Protein AF-H8GTI6-F1 (afdb_monomer_lite)

Sequence (180 aa):
MIHETLHALGVGTLWEADARVSLSGASDERSLVTRSAGRFYYTGARGVAAYRALGGRGDRIPLDADAGHWAGSTVCSEILSGDAGDYTGRVNPVSPITLGALEDLGYRVNRAAASPYTLPLHGCGVQSAPAPTKATPPDRRPVSYASCAAVRAAGAAPLRRGDPGYRAGLDGDGDGLACE

Radius of gyration: 22.65 Å; chains: 1; bounding box: 58×34×63 Å

Structure (mmCIF, N/CA/C/O backbone):
data_AF-H8GTI6-F1
#
_entry.id   AF-H8GTI6-F1
#
loop_
_atom_site.group_PDB
_atom_site.id
_atom_site.type_symbol
_atom_site.label_atom_id
_atom_site.label_alt_id
_atom_site.label_comp_id
_atom_site.label_asym_id
_atom_site.label_entity_id
_atom_site.label_seq_id
_atom_site.pdbx_PDB_ins_code
_atom_site.Cartn_x
_atom_site.Cartn_y
_atom_site.Cartn_z
_atom_site.occupancy
_atom_site.B_iso_or_equiv
_atom_site.auth_seq_id
_atom_site.auth_comp_id
_atom_site.auth_asym_id
_atom_site.auth_atom_id
_atom_site.pdbx_PDB_model_num
ATOM 1 N N . MET A 1 1 ? 3.613 4.776 14.022 1.00 69.44 1 MET A N 1
ATOM 2 C CA . MET A 1 1 ? 4.448 3.583 14.304 1.00 69.44 1 MET A CA 1
ATOM 3 C C . MET A 1 1 ? 4.268 2.469 13.270 1.00 69.44 1 MET A C 1
ATOM 5 O O . MET A 1 1 ? 5.272 1.912 12.857 1.00 69.44 1 MET A O 1
ATOM 9 N N . ILE A 1 2 ? 3.044 2.154 12.813 1.00 84.38 2 ILE A N 1
ATOM 10 C CA . ILE A 1 2 ? 2.821 1.094 11.801 1.00 84.38 2 ILE A CA 1
ATOM 11 C C . ILE A 1 2 ? 3.514 1.401 10.461 1.00 84.38 2 ILE A C 1
ATOM 13 O O . ILE A 1 2 ? 4.148 0.508 9.917 1.00 84.38 2 ILE A O 1
ATOM 17 N N . HIS A 1 3 ? 3.452 2.647 9.977 1.00 88.12 3 HIS A N 1
ATOM 18 C CA . HIS A 1 3 ? 4.141 3.104 8.758 1.00 88.12 3 HIS A CA 1
ATOM 19 C C . HIS A 1 3 ? 5.633 2.718 8.755 1.00 88.12 3 HIS A C 1
ATOM 21 O O . HIS A 1 3 ? 6.061 1.897 7.952 1.00 88.12 3 HIS A O 1
ATOM 27 N N . GLU A 1 4 ? 6.385 3.175 9.760 1.00 86.69 4 GLU A N 1
ATOM 28 C CA . GLU A 1 4 ? 7.812 2.843 9.910 1.00 86.69 4 GLU A CA 1
ATOM 29 C C . GLU A 1 4 ? 8.074 1.342 10.074 1.00 86.69 4 GLU A C 1
ATOM 31 O O . GLU A 1 4 ? 9.094 0.817 9.634 1.00 86.69 4 GLU A O 1
ATOM 36 N N . THR A 1 5 ? 7.136 0.618 10.692 1.00 88.00 5 THR A N 1
ATOM 37 C CA . THR A 1 5 ? 7.253 -0.839 10.827 1.00 88.00 5 THR A CA 1
ATOM 38 C C . THR A 1 5 ? 7.152 -1.518 9.462 1.00 88.00 5 THR A C 1
ATOM 40 O O . THR A 1 5 ? 7.877 -2.470 9.201 1.00 88.00 5 THR A O 1
ATOM 43 N N . LEU A 1 6 ? 6.294 -1.030 8.565 1.00 86.69 6 LEU A N 1
ATOM 44 C CA . LEU A 1 6 ? 6.163 -1.579 7.216 1.00 86.69 6 LEU A CA 1
ATOM 45 C C . LEU A 1 6 ? 7.408 -1.307 6.360 1.00 86.69 6 LEU A C 1
ATOM 47 O O . LEU A 1 6 ? 7.822 -2.194 5.611 1.00 86.69 6 LEU A O 1
ATOM 51 N N . HIS A 1 7 ? 8.051 -0.151 6.540 1.00 85.19 7 HIS A N 1
ATOM 52 C CA . HIS A 1 7 ? 9.369 0.117 5.961 1.00 85.19 7 HIS A CA 1
ATOM 53 C C . HIS A 1 7 ? 10.444 -0.821 6.503 1.00 85.19 7 HIS A C 1
ATOM 55 O O . HIS A 1 7 ? 11.224 -1.369 5.725 1.00 85.19 7 HIS A O 1
ATOM 61 N N . ALA A 1 8 ? 10.462 -1.083 7.811 1.00 85.56 8 ALA A N 1
ATOM 62 C CA . ALA A 1 8 ? 11.381 -2.060 8.395 1.00 85.56 8 ALA A CA 1
ATOM 63 C C . ALA A 1 8 ? 11.139 -3.488 7.867 1.00 85.56 8 ALA A C 1
ATOM 65 O O . ALA A 1 8 ? 12.073 -4.281 7.776 1.00 85.56 8 ALA A O 1
ATOM 66 N N . LEU A 1 9 ? 9.900 -3.808 7.480 1.00 83.62 9 LEU A N 1
ATOM 67 C CA . L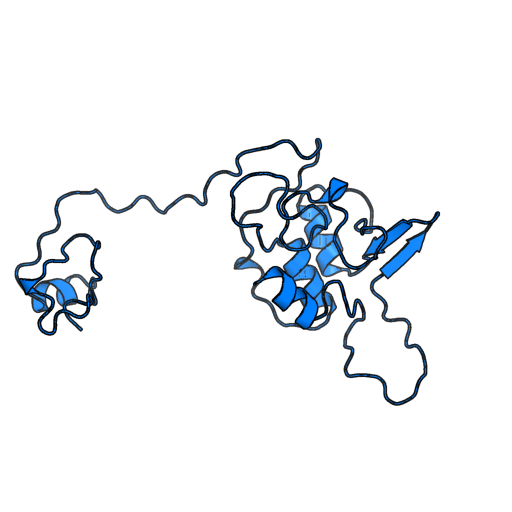EU A 1 9 ? 9.536 -5.077 6.846 1.00 83.62 9 LEU A CA 1
ATOM 68 C C . LEU A 1 9 ? 9.834 -5.119 5.335 1.00 83.62 9 LEU A C 1
ATOM 70 O O . LEU A 1 9 ? 9.675 -6.175 4.727 1.00 83.62 9 LEU A O 1
ATOM 74 N N . GLY A 1 10 ? 10.292 -4.025 4.723 1.00 80.50 10 GLY A N 1
ATOM 75 C CA . GLY A 1 10 ? 10.757 -4.002 3.333 1.00 80.50 10 GLY A CA 1
ATOM 76 C C . GLY A 1 10 ? 9.831 -3.306 2.333 1.00 80.50 10 GLY A C 1
ATOM 77 O O . GLY A 1 10 ? 10.235 -3.093 1.186 1.00 80.50 10 GLY A O 1
ATOM 78 N N . VAL A 1 11 ? 8.605 -2.934 2.719 1.00 81.19 11 VAL A N 1
ATOM 79 C CA . VAL A 1 11 ? 7.697 -2.201 1.821 1.00 81.19 11 VAL A CA 1
ATOM 80 C C . VAL A 1 11 ? 8.201 -0.765 1.711 1.00 81.19 11 VAL A C 1
ATOM 82 O O . VAL A 1 11 ? 8.365 -0.098 2.726 1.00 81.19 11 VAL A O 1
ATOM 85 N N . GLY A 1 12 ? 8.493 -0.286 0.503 1.00 76.06 12 GLY A N 1
ATOM 86 C CA . GLY A 1 12 ? 9.068 1.051 0.321 1.00 76.06 12 GLY A CA 1
ATOM 87 C C . GLY A 1 12 ? 10.582 1.162 0.521 1.00 76.06 12 GLY A C 1
ATOM 88 O O . GLY A 1 12 ? 11.155 2.216 0.281 1.00 76.06 12 GLY A O 1
ATOM 89 N N . THR A 1 13 ? 11.251 0.092 0.948 1.00 72.06 13 THR A N 1
ATOM 90 C CA . THR A 1 13 ? 12.696 0.103 1.243 1.00 72.06 13 THR A CA 1
ATOM 91 C C . THR A 1 13 ? 13.452 -0.971 0.483 1.00 72.06 13 THR A C 1
ATOM 93 O O . THR A 1 13 ? 14.520 -0.692 -0.052 1.00 72.06 13 THR A O 1
ATOM 96 N N . LEU A 1 14 ? 12.914 -2.191 0.428 1.00 64.31 14 LEU A N 1
ATOM 97 C CA . LEU A 1 14 ? 13.621 -3.329 -0.148 1.00 64.31 14 LEU A CA 1
ATOM 98 C C . LEU A 1 14 ? 13.061 -3.748 -1.496 1.00 64.31 14 LEU A C 1
ATOM 100 O O . LEU A 1 14 ? 13.846 -4.235 -2.287 1.00 64.31 14 LEU A O 1
ATOM 104 N N . TRP A 1 15 ? 11.765 -3.543 -1.774 1.00 66.81 15 TRP A N 1
ATOM 105 C CA . TRP A 1 15 ? 11.085 -3.816 -3.057 1.00 66.81 15 TRP A CA 1
ATOM 106 C C . TRP A 1 15 ? 11.568 -5.034 -3.868 1.00 66.81 15 TRP A C 1
ATOM 108 O O . TRP A 1 15 ? 11.354 -5.093 -5.069 1.00 66.81 15 TRP A O 1
ATOM 118 N N . GLU A 1 16 ? 12.170 -6.036 -3.249 1.00 64.62 16 GLU A N 1
ATOM 119 C CA . GLU A 1 16 ? 12.813 -7.162 -3.908 1.00 64.62 16 GLU A CA 1
ATOM 120 C C . GLU A 1 16 ? 12.214 -8.437 -3.330 1.00 64.62 16 GLU A C 1
ATOM 122 O O . GLU A 1 16 ? 12.140 -8.615 -2.111 1.00 64.62 16 GLU A O 1
ATOM 127 N N . ALA A 1 17 ? 11.739 -9.322 -4.207 1.00 54.31 17 ALA A N 1
ATOM 128 C CA . ALA A 1 17 ? 11.168 -10.589 -3.776 1.00 54.31 17 ALA A CA 1
ATOM 129 C C . ALA A 1 17 ? 12.254 -11.480 -3.138 1.00 54.31 17 ALA A C 1
ATOM 131 O O . ALA A 1 17 ? 13.248 -11.821 -3.783 1.00 54.31 17 ALA A O 1
ATOM 132 N N . ASP A 1 18 ? 12.023 -11.913 -1.894 1.00 54.03 18 ASP A N 1
ATOM 133 C CA . ASP A 1 18 ? 12.831 -12.918 -1.184 1.00 54.03 18 ASP A CA 1
ATOM 134 C C . ASP A 1 18 ? 14.293 -12.498 -0.883 1.00 54.03 18 ASP A C 1
ATOM 136 O O . ASP A 1 18 ? 15.228 -13.298 -0.973 1.00 54.03 18 ASP A O 1
ATOM 140 N N . ALA A 1 19 ? 14.509 -11.235 -0.497 1.00 50.09 19 ALA A N 1
ATOM 141 C CA . ALA A 1 19 ? 15.822 -10.703 -0.122 1.00 50.09 19 ALA A CA 1
ATOM 142 C C . ALA A 1 19 ? 16.258 -11.118 1.302 1.00 50.09 19 ALA A C 1
ATOM 144 O O . ALA A 1 19 ? 16.333 -10.311 2.229 1.00 50.09 19 ALA A O 1
ATOM 145 N N . ARG A 1 20 ? 16.668 -12.382 1.477 1.00 50.12 20 ARG A N 1
ATOM 146 C CA . ARG A 1 20 ? 17.877 -12.610 2.287 1.00 50.12 20 ARG A CA 1
ATOM 147 C C . ARG A 1 20 ? 19.015 -12.024 1.458 1.00 50.12 20 ARG A C 1
ATOM 149 O O . ARG A 1 20 ? 19.225 -12.493 0.347 1.00 50.12 20 ARG A O 1
ATOM 156 N N . VAL A 1 21 ? 19.677 -10.982 1.963 1.00 46.06 21 VAL A N 1
ATOM 157 C CA . VAL A 1 21 ? 20.800 -10.279 1.313 1.00 46.06 21 VAL A CA 1
ATOM 158 C C . VAL A 1 21 ? 21.648 -11.245 0.480 1.00 46.06 21 VAL A C 1
ATOM 160 O O . VAL A 1 21 ? 22.256 -12.167 1.029 1.00 46.06 21 VAL A O 1
ATOM 163 N N . SER A 1 22 ? 21.696 -11.044 -0.839 1.00 44.75 22 SER A N 1
ATOM 164 C CA . SER A 1 22 ? 22.632 -11.777 -1.686 1.00 44.75 22 SER A CA 1
ATOM 165 C C . SER A 1 22 ? 24.047 -11.285 -1.379 1.00 44.75 22 SER A C 1
ATOM 167 O O . SER A 1 22 ? 24.436 -10.179 -1.749 1.00 44.75 22 SER A O 1
ATOM 169 N N . LEU A 1 23 ? 24.830 -12.101 -0.669 1.00 45.16 23 LEU A N 1
ATOM 170 C CA . LEU A 1 23 ? 26.228 -11.809 -0.317 1.00 45.16 23 LEU A CA 1
ATOM 171 C C . LEU A 1 23 ? 27.182 -11.869 -1.529 1.00 45.16 23 LEU A C 1
ATOM 173 O O . LEU A 1 23 ? 28.384 -11.673 -1.364 1.00 45.16 23 LEU A O 1
ATOM 177 N N . SER A 1 24 ? 26.681 -12.176 -2.732 1.00 48.19 24 SER A N 1
ATOM 178 C CA . SER A 1 24 ? 27.494 -12.398 -3.935 1.00 48.19 24 SER A CA 1
ATOM 179 C C . SER A 1 24 ? 27.646 -11.169 -4.838 1.00 48.19 24 SER A C 1
ATOM 181 O O . SER A 1 24 ? 28.472 -11.198 -5.746 1.00 48.19 24 SER A O 1
ATOM 183 N N . GLY A 1 25 ? 26.883 -10.091 -4.612 1.00 42.97 25 GLY A N 1
ATOM 184 C CA . GLY A 1 25 ? 27.001 -8.845 -5.383 1.00 42.97 25 GLY A CA 1
ATOM 185 C C . GLY A 1 25 ? 26.502 -8.916 -6.834 1.00 42.97 25 GLY A C 1
ATOM 186 O O . GLY A 1 25 ? 26.704 -7.964 -7.586 1.00 42.97 25 GLY A O 1
ATOM 187 N N . ALA A 1 26 ? 25.846 -10.005 -7.241 1.00 45.09 26 ALA A N 1
ATOM 188 C CA . ALA A 1 26 ? 25.091 -10.056 -8.491 1.00 45.09 26 ALA A CA 1
ATOM 189 C C . ALA A 1 26 ? 23.678 -9.494 -8.260 1.00 45.09 26 ALA A C 1
ATOM 191 O O . ALA A 1 26 ? 23.018 -9.879 -7.294 1.00 45.09 26 ALA A O 1
ATOM 192 N N . SER A 1 27 ? 23.204 -8.592 -9.127 1.00 45.97 27 SER A N 1
ATOM 193 C CA . SER A 1 27 ? 21.805 -8.159 -9.105 1.00 45.97 27 SER A CA 1
ATOM 194 C C . SER A 1 27 ? 20.932 -9.271 -9.685 1.00 45.97 27 SER A C 1
ATOM 196 O O . SER A 1 27 ? 20.819 -9.418 -10.903 1.00 45.97 27 SER A O 1
ATOM 198 N N . ASP A 1 28 ? 20.309 -10.050 -8.810 1.00 47.75 28 ASP A N 1
ATOM 199 C CA . ASP A 1 28 ? 19.134 -10.828 -9.173 1.00 47.75 28 ASP A CA 1
ATOM 200 C C . ASP A 1 28 ? 18.029 -9.797 -9.446 1.00 47.75 28 ASP A C 1
ATOM 202 O O . ASP A 1 28 ? 17.548 -9.174 -8.503 1.00 47.75 28 ASP A O 1
ATOM 206 N N . GLU A 1 29 ? 17.646 -9.534 -10.700 1.00 49.97 29 GLU A N 1
ATOM 207 C CA . GLU A 1 29 ? 16.498 -8.659 -11.000 1.00 49.97 29 GLU A CA 1
ATOM 208 C C . GLU A 1 29 ? 15.202 -9.304 -10.464 1.00 49.97 29 GLU A C 1
ATOM 210 O O . GLU A 1 29 ? 14.435 -9.947 -11.176 1.00 49.97 29 GLU A O 1
ATOM 215 N N . ARG A 1 30 ? 14.976 -9.156 -9.158 1.00 65.38 30 ARG A N 1
ATOM 216 C CA . ARG A 1 30 ? 13.750 -9.464 -8.414 1.00 65.38 30 ARG A CA 1
ATOM 217 C C . ARG A 1 30 ? 13.088 -8.189 -7.908 1.00 65.38 30 ARG A C 1
ATOM 219 O O . ARG A 1 30 ? 12.198 -8.255 -7.059 1.00 65.38 30 ARG A O 1
ATOM 226 N N . SER A 1 31 ? 13.538 -7.040 -8.414 1.00 74.94 31 SER A N 1
ATOM 227 C CA . SER A 1 31 ? 12.943 -5.755 -8.100 1.00 74.94 31 SER A CA 1
ATOM 228 C C . SER A 1 31 ? 11.495 -5.742 -8.580 1.00 74.94 31 SER A C 1
ATOM 230 O O . SER A 1 31 ? 11.182 -5.934 -9.754 1.00 74.94 31 SER A O 1
ATOM 232 N N . LEU A 1 32 ? 10.605 -5.498 -7.635 1.00 85.69 32 LEU A N 1
ATOM 233 C CA . LEU A 1 32 ? 9.190 -5.236 -7.814 1.00 85.69 32 LEU A CA 1
ATOM 234 C C . LEU A 1 32 ? 8.956 -3.770 -8.193 1.00 85.69 32 LEU A C 1
ATOM 236 O O . LEU A 1 32 ? 7.824 -3.304 -8.104 1.00 85.69 32 LEU A O 1
ATOM 240 N N . VAL A 1 33 ? 10.001 -3.025 -8.573 1.00 88.06 33 VAL A N 1
ATOM 241 C CA . VAL A 1 33 ? 9.904 -1.636 -9.013 1.00 88.06 33 VAL A CA 1
ATOM 242 C C . VAL A 1 33 ? 10.520 -1.465 -10.390 1.00 88.06 33 VAL A C 1
ATOM 244 O O . VAL A 1 33 ? 11.610 -1.937 -10.690 1.00 88.06 33 VAL A O 1
ATOM 247 N N . THR A 1 34 ? 9.814 -0.732 -11.243 1.00 88.56 34 THR A N 1
ATOM 248 C CA . THR A 1 34 ? 10.300 -0.324 -12.559 1.00 88.56 34 THR A CA 1
ATOM 249 C C . THR A 1 34 ? 10.205 1.186 -12.720 1.00 88.56 34 THR A C 1
ATOM 251 O O . THR A 1 34 ? 9.335 1.840 -12.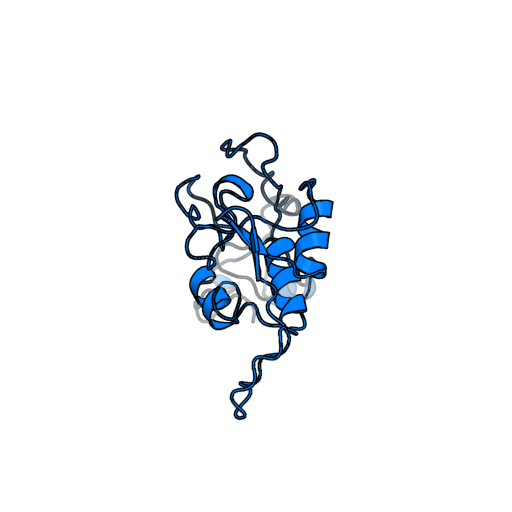136 1.00 88.56 34 THR A O 1
ATOM 254 N N . ARG A 1 35 ? 11.078 1.751 -13.556 1.00 88.94 35 ARG A N 1
ATOM 255 C CA . ARG A 1 35 ? 11.032 3.159 -13.944 1.00 88.94 35 ARG A CA 1
ATOM 256 C C . ARG A 1 35 ? 10.640 3.281 -15.409 1.00 88.94 35 ARG A C 1
ATOM 258 O O . ARG A 1 35 ? 11.257 2.684 -16.282 1.00 88.94 35 ARG A O 1
ATOM 265 N N . SER A 1 36 ? 9.626 4.088 -15.698 1.00 90.00 36 SER A N 1
ATOM 266 C CA . SER A 1 36 ? 9.110 4.286 -17.054 1.00 90.00 36 SER A CA 1
ATOM 267 C C . SER A 1 36 ? 8.699 5.740 -17.241 1.00 90.00 36 SER A C 1
ATOM 269 O O . SER A 1 36 ? 7.998 6.298 -16.399 1.00 90.00 36 SER A O 1
ATOM 271 N N . ALA A 1 37 ? 9.179 6.374 -18.316 1.00 91.56 37 ALA A N 1
ATOM 272 C CA . ALA A 1 37 ? 8.951 7.797 -18.597 1.00 91.56 37 ALA A CA 1
ATOM 273 C C . ALA A 1 37 ? 9.240 8.716 -17.386 1.00 91.56 37 ALA A C 1
ATOM 275 O O . ALA A 1 37 ? 8.478 9.625 -17.071 1.00 91.56 37 ALA A O 1
ATOM 276 N N . GLY A 1 38 ? 10.332 8.436 -16.665 1.00 87.94 38 GLY A N 1
ATOM 277 C CA . GLY A 1 38 ? 10.764 9.222 -15.507 1.00 87.94 38 GLY A CA 1
ATOM 278 C C . GLY A 1 38 ? 10.034 8.928 -14.191 1.00 87.94 38 GLY A C 1
ATOM 279 O O . GLY A 1 38 ? 10.502 9.411 -13.164 1.00 87.94 38 GLY A O 1
ATOM 280 N N . ARG A 1 39 ? 8.974 8.107 -14.190 1.00 90.56 39 ARG A N 1
ATOM 281 C CA . ARG A 1 39 ? 8.162 7.763 -13.008 1.00 90.56 39 ARG A CA 1
ATOM 282 C C . ARG A 1 39 ? 8.438 6.345 -12.513 1.00 90.56 39 ARG A C 1
ATOM 284 O O . ARG A 1 39 ? 8.760 5.472 -13.321 1.00 90.56 39 ARG A O 1
ATOM 291 N N . PHE A 1 40 ? 8.283 6.125 -11.211 1.00 91.69 40 PHE A N 1
ATOM 292 C CA . PHE A 1 40 ? 8.433 4.816 -10.579 1.00 91.69 40 PHE A CA 1
ATOM 293 C C . PHE A 1 40 ? 7.091 4.105 -10.427 1.00 91.69 40 PHE A C 1
ATOM 295 O O . PHE A 1 40 ? 6.048 4.733 -10.229 1.00 91.69 40 PHE A O 1
ATOM 302 N N . TYR A 1 41 ? 7.133 2.782 -10.541 1.00 93.56 41 TYR A N 1
ATOM 303 C CA . TYR A 1 41 ? 5.962 1.931 -10.434 1.00 93.56 41 TYR A CA 1
ATOM 304 C C . TYR A 1 41 ? 6.296 0.624 -9.737 1.00 93.56 41 TYR A C 1
ATOM 306 O O . TYR A 1 41 ? 7.296 -0.004 -10.071 1.00 93.56 41 TYR A O 1
ATOM 314 N N . TYR A 1 42 ? 5.403 0.180 -8.865 1.00 94.12 42 TYR A N 1
ATOM 315 C CA . TYR A 1 42 ? 5.416 -1.148 -8.276 1.00 94.12 42 TYR A CA 1
ATOM 316 C C . TYR A 1 42 ? 4.746 -2.182 -9.194 1.00 94.12 42 TYR A C 1
ATOM 318 O O . TYR A 1 42 ? 3.691 -1.908 -9.776 1.00 94.12 42 TYR A O 1
ATOM 326 N N . THR A 1 43 ? 5.330 -3.374 -9.300 1.00 92.56 43 THR A N 1
ATOM 327 C CA . THR A 1 43 ? 4.961 -4.436 -10.254 1.00 92.56 43 THR A CA 1
ATOM 328 C C . THR A 1 43 ? 4.676 -5.792 -9.599 1.00 92.56 43 THR A C 1
ATOM 330 O O . THR A 1 43 ? 4.381 -6.755 -10.307 1.00 92.56 43 THR A O 1
ATOM 333 N N . GLY A 1 44 ? 4.720 -5.894 -8.266 1.00 90.31 44 GLY A N 1
ATOM 334 C CA . GLY A 1 44 ? 4.434 -7.147 -7.562 1.00 90.31 44 GLY A CA 1
ATOM 335 C C . GLY A 1 44 ? 3.018 -7.662 -7.818 1.00 90.31 44 GLY A C 1
ATOM 336 O O . GLY A 1 44 ? 2.035 -6.918 -7.765 1.00 90.31 44 GLY A O 1
ATOM 337 N N . ALA A 1 45 ? 2.917 -8.952 -8.142 1.00 90.31 45 ALA A N 1
ATOM 338 C CA . ALA A 1 45 ? 1.703 -9.546 -8.688 1.00 90.31 45 ALA A CA 1
ATOM 339 C C . ALA A 1 45 ? 0.508 -9.483 -7.723 1.00 90.31 45 ALA A C 1
ATOM 341 O O . ALA A 1 45 ? -0.616 -9.213 -8.156 1.00 90.31 45 ALA A O 1
ATOM 342 N N . ARG A 1 46 ? 0.721 -9.725 -6.425 1.00 93.44 46 ARG A N 1
ATOM 343 C CA . ARG A 1 46 ? -0.348 -9.733 -5.417 1.00 93.44 46 ARG A CA 1
ATOM 344 C C . ARG A 1 46 ? -0.771 -8.317 -5.057 1.00 93.44 46 ARG A C 1
ATOM 346 O O . ARG A 1 46 ? -1.974 -8.061 -5.000 1.00 93.44 46 ARG A O 1
ATOM 353 N N . GLY A 1 47 ? 0.178 -7.395 -4.887 1.00 94.19 47 GLY A N 1
ATOM 354 C CA . GLY A 1 47 ? -0.132 -5.980 -4.665 1.00 94.19 47 GLY A CA 1
ATOM 355 C C . GLY A 1 47 ? -0.905 -5.374 -5.843 1.00 94.19 47 GLY A C 1
ATOM 356 O O . GLY A 1 47 ? -1.962 -4.770 -5.650 1.00 94.19 47 GLY A O 1
ATOM 357 N N . VAL A 1 48 ? -0.458 -5.619 -7.082 1.00 95.81 48 VAL A N 1
ATOM 358 C CA . VAL A 1 48 ? -1.150 -5.170 -8.306 1.00 95.81 48 VAL A CA 1
ATOM 359 C C . VAL A 1 48 ? -2.540 -5.800 -8.437 1.00 95.81 48 VAL A C 1
ATOM 361 O O . VAL A 1 48 ? -3.492 -5.114 -8.815 1.00 95.81 48 VAL A O 1
ATOM 364 N N . ALA A 1 49 ? -2.699 -7.087 -8.112 1.00 95.06 49 ALA A N 1
ATOM 365 C CA . ALA A 1 49 ? -4.010 -7.737 -8.124 1.00 95.06 49 ALA A CA 1
ATOM 366 C C . ALA A 1 49 ? -4.978 -7.098 -7.115 1.00 95.06 49 ALA A C 1
ATOM 368 O O . ALA A 1 49 ? -6.130 -6.834 -7.462 1.00 95.06 49 ALA A O 1
ATOM 369 N N . ALA A 1 50 ? -4.512 -6.790 -5.900 1.00 95.94 50 ALA A N 1
ATOM 370 C CA . ALA A 1 50 ? -5.309 -6.095 -4.891 1.00 95.94 50 ALA A CA 1
ATOM 371 C C . ALA A 1 50 ? -5.697 -4.676 -5.340 1.00 95.94 50 ALA A C 1
ATOM 373 O O . ALA A 1 50 ? -6.856 -4.284 -5.217 1.00 95.94 50 ALA A O 1
ATOM 374 N N . TYR A 1 51 ? -4.762 -3.930 -5.934 1.00 96.38 51 TYR A N 1
ATOM 375 C CA . TYR A 1 51 ? -5.028 -2.603 -6.493 1.00 96.38 51 TYR A CA 1
ATOM 376 C C . TYR A 1 51 ? -6.117 -2.632 -7.575 1.00 96.38 51 TYR A C 1
ATOM 378 O O . TYR A 1 51 ? -7.059 -1.838 -7.540 1.00 96.38 51 TYR A O 1
ATOM 386 N N . ARG A 1 52 ? -6.045 -3.597 -8.499 1.00 95.94 52 ARG A N 1
ATOM 387 C CA . ARG A 1 52 ? -7.065 -3.803 -9.541 1.00 95.94 52 ARG A CA 1
ATOM 388 C C . ARG A 1 52 ? -8.421 -4.201 -8.967 1.00 95.94 52 ARG A C 1
ATOM 390 O O . ARG A 1 52 ? -9.441 -3.704 -9.436 1.00 95.94 52 ARG A O 1
ATOM 397 N N . ALA A 1 53 ? -8.446 -5.061 -7.949 1.00 94.44 53 ALA A N 1
ATOM 398 C CA . ALA A 1 53 ? -9.683 -5.471 -7.281 1.00 94.44 53 ALA A CA 1
ATOM 399 C C . ALA A 1 53 ? -10.412 -4.290 -6.614 1.00 94.44 53 ALA A C 1
ATOM 401 O O . ALA A 1 53 ? -11.635 -4.299 -6.516 1.00 94.44 53 ALA A O 1
ATOM 402 N N . LEU A 1 54 ? -9.672 -3.251 -6.215 1.00 92.31 54 LEU A N 1
ATOM 403 C CA . LEU A 1 54 ? -10.215 -1.998 -5.686 1.00 92.31 54 LEU A CA 1
ATOM 404 C C . LEU A 1 54 ? -10.621 -0.992 -6.786 1.00 92.31 54 LEU A C 1
ATOM 406 O O . LEU A 1 54 ? -11.020 0.127 -6.475 1.00 92.31 54 LEU A O 1
ATOM 410 N N . GLY A 1 55 ? -10.524 -1.372 -8.065 1.00 93.81 55 GLY A N 1
ATOM 411 C CA . GLY A 1 55 ? -10.877 -0.542 -9.222 1.00 93.81 55 GLY A CA 1
ATOM 412 C C . GLY A 1 55 ? -9.712 0.241 -9.836 1.00 93.81 55 GLY A C 1
ATOM 413 O O . GLY A 1 55 ? -9.925 1.037 -10.753 1.00 93.81 55 GLY A O 1
ATOM 414 N N . GLY A 1 56 ? -8.484 0.023 -9.355 1.00 92.75 56 GLY A N 1
ATOM 415 C CA . GLY A 1 56 ? -7.274 0.610 -9.922 1.00 92.75 56 GLY A CA 1
ATOM 416 C C . GLY A 1 56 ? -7.046 0.186 -11.377 1.00 92.75 56 GLY A C 1
ATOM 417 O O . GLY A 1 56 ? -7.386 -0.927 -11.781 1.00 92.75 56 GLY A O 1
ATOM 418 N N . ARG A 1 57 ? -6.469 1.079 -12.190 1.00 90.12 57 ARG A N 1
ATOM 419 C CA . ARG A 1 57 ? -6.239 0.847 -13.628 1.00 90.12 57 ARG A CA 1
ATOM 420 C C . ARG A 1 57 ? -4.776 0.526 -13.920 1.00 90.12 57 ARG A C 1
ATOM 422 O O . ARG A 1 57 ? -3.883 1.081 -13.295 1.00 90.12 57 ARG A O 1
ATOM 429 N N . GLY A 1 58 ? -4.539 -0.293 -14.944 1.00 88.94 58 GLY A N 1
ATOM 430 C CA . GLY A 1 58 ? -3.193 -0.656 -15.398 1.00 88.94 58 GLY A CA 1
ATOM 431 C C . GLY A 1 58 ? -2.665 -1.941 -14.764 1.00 88.94 58 GLY A C 1
ATOM 432 O O . GLY A 1 58 ? -3.400 -2.698 -14.134 1.00 88.94 58 GLY A O 1
ATOM 433 N N . ASP A 1 59 ? -1.394 -2.233 -15.003 1.00 91.62 59 ASP A N 1
ATOM 434 C CA . ASP A 1 59 ? -0.662 -3.431 -14.569 1.00 91.62 59 ASP A CA 1
ATOM 435 C C . ASP A 1 59 ? 0.428 -3.163 -13.538 1.00 91.62 59 ASP A C 1
ATOM 437 O O . ASP A 1 59 ? 1.194 -4.056 -13.190 1.00 91.62 59 ASP A O 1
ATOM 441 N N . ARG A 1 60 ? 0.456 -1.940 -13.020 1.00 94.00 60 ARG A N 1
ATOM 442 C CA . ARG A 1 60 ? 1.460 -1.449 -12.090 1.00 94.00 60 ARG A CA 1
ATOM 443 C C . ARG A 1 60 ? 0.879 -0.321 -11.251 1.00 94.00 60 ARG A C 1
ATOM 445 O O . ARG A 1 60 ? -0.017 0.389 -11.711 1.00 94.00 60 ARG A O 1
ATOM 452 N N . ILE A 1 61 ? 1.389 -0.153 -10.039 1.00 95.19 61 ILE A N 1
ATOM 453 C CA . ILE A 1 61 ? 0.920 0.867 -9.094 1.00 95.19 61 ILE A CA 1
ATOM 454 C C . ILE A 1 61 ? 1.923 2.022 -9.104 1.00 95.19 61 ILE A C 1
ATOM 456 O O . ILE A 1 61 ? 3.109 1.769 -8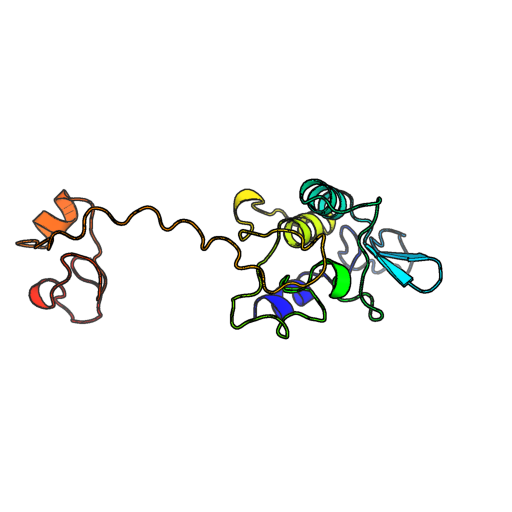.908 1.00 95.19 61 ILE A O 1
ATOM 460 N N . PRO A 1 62 ? 1.508 3.273 -9.351 1.00 94.62 62 PRO A N 1
ATOM 461 C CA . PRO A 1 62 ? 2.405 4.419 -9.249 1.00 94.62 62 PRO A CA 1
ATOM 462 C C . PRO A 1 62 ? 3.008 4.565 -7.844 1.00 94.62 62 PRO A C 1
ATOM 464 O O . PRO A 1 62 ? 2.302 4.435 -6.843 1.00 94.62 62 PRO A O 1
ATOM 467 N N . LEU A 1 63 ? 4.301 4.875 -7.795 1.00 93.06 63 LEU A N 1
ATOM 468 C CA . LEU A 1 63 ? 5.028 5.241 -6.579 1.00 93.06 63 LEU A CA 1
ATOM 469 C C . LEU A 1 63 ? 5.374 6.733 -6.601 1.00 93.06 63 LEU A C 1
ATOM 471 O O . LEU A 1 63 ? 5.390 7.353 -7.674 1.00 93.06 63 LEU A O 1
ATOM 475 N N . ASP A 1 64 ? 5.656 7.296 -5.431 1.00 90.62 64 ASP A N 1
ATOM 476 C CA . ASP A 1 64 ? 6.224 8.638 -5.329 1.00 90.62 64 ASP A CA 1
ATOM 477 C C . ASP A 1 64 ? 7.648 8.693 -5.907 1.00 90.62 64 ASP A C 1
ATOM 479 O O . ASP A 1 64 ? 8.247 7.686 -6.300 1.00 90.62 64 ASP A O 1
ATOM 483 N N . ALA A 1 65 ? 8.184 9.907 -6.046 1.00 88.56 65 ALA A N 1
ATOM 484 C CA . ALA A 1 65 ? 9.475 10.138 -6.696 1.00 88.56 65 ALA A CA 1
ATOM 485 C C . ALA A 1 65 ? 10.659 9.500 -5.949 1.00 88.56 65 ALA A C 1
ATOM 487 O O . ALA A 1 65 ? 11.681 9.216 -6.573 1.00 88.56 65 ALA A O 1
ATOM 488 N N . ASP A 1 66 ? 10.509 9.266 -4.645 1.00 84.94 66 ASP A N 1
ATOM 489 C CA . ASP A 1 66 ? 11.467 8.533 -3.815 1.00 84.94 66 ASP A CA 1
ATOM 490 C C . ASP A 1 66 ? 11.413 7.013 -4.033 1.00 84.94 66 ASP A C 1
ATOM 492 O O . ASP A 1 66 ? 12.263 6.290 -3.520 1.00 84.94 66 ASP A O 1
ATOM 496 N N . ALA A 1 67 ? 10.425 6.535 -4.799 1.00 86.44 67 ALA A N 1
ATOM 497 C CA . ALA A 1 67 ? 10.066 5.134 -4.969 1.00 86.44 67 ALA A CA 1
ATOM 498 C C . ALA A 1 67 ? 9.768 4.393 -3.655 1.00 86.44 67 ALA A C 1
ATOM 500 O O . ALA A 1 67 ? 9.565 3.186 -3.697 1.00 86.44 67 ALA A O 1
ATOM 501 N N . GLY A 1 68 ? 9.723 5.071 -2.510 1.00 87.06 68 GLY A N 1
ATOM 502 C CA . GLY A 1 68 ? 9.525 4.471 -1.194 1.00 87.06 68 GLY A CA 1
ATOM 503 C C . GLY A 1 68 ? 8.067 4.445 -0.756 1.00 87.06 68 GLY A C 1
ATOM 504 O O . GLY A 1 68 ? 7.680 3.629 0.075 1.00 87.06 68 GLY A O 1
ATOM 505 N N . HIS A 1 69 ? 7.235 5.272 -1.377 1.00 92.31 69 HIS A N 1
ATOM 506 C CA . HIS A 1 69 ? 5.829 5.384 -1.026 1.00 92.31 69 HIS A CA 1
ATOM 507 C C . HIS A 1 69 ? 4.919 5.051 -2.196 1.00 92.31 69 HIS A C 1
ATOM 509 O O . HIS A 1 69 ? 5.256 5.260 -3.367 1.00 92.31 69 HIS A O 1
ATOM 515 N N . TRP A 1 70 ? 3.719 4.567 -1.875 1.00 93.56 70 TRP A N 1
ATOM 516 C CA . TRP A 1 70 ? 2.627 4.617 -2.835 1.00 93.56 70 TRP A CA 1
ATOM 517 C C . TRP A 1 70 ? 2.394 6.068 -3.226 1.00 93.56 70 TRP A C 1
ATOM 519 O O . TRP A 1 70 ? 2.329 6.924 -2.348 1.00 93.56 70 TRP A O 1
ATOM 529 N N . ALA A 1 71 ? 2.203 6.335 -4.518 1.00 91.88 71 ALA A N 1
ATOM 530 C CA . ALA A 1 71 ? 1.950 7.700 -4.945 1.00 91.88 71 ALA A CA 1
ATOM 531 C C . ALA A 1 71 ? 0.702 8.244 -4.243 1.00 91.88 71 ALA A C 1
ATOM 533 O O . ALA A 1 71 ? -0.392 7.690 -4.420 1.00 91.88 71 ALA A O 1
ATOM 534 N N . GLY A 1 72 ? 0.832 9.335 -3.491 1.00 86.56 72 GLY A N 1
ATOM 535 C CA . GLY A 1 72 ? -0.288 9.838 -2.695 1.00 86.56 72 GLY A CA 1
ATOM 536 C C . GLY A 1 72 ? -1.486 10.286 -3.535 1.00 86.56 72 GLY A C 1
ATOM 537 O O . GLY A 1 72 ? -2.627 9.934 -3.242 1.00 86.56 72 GLY A O 1
ATOM 538 N N . SER A 1 73 ? -1.227 10.834 -4.723 1.00 85.12 73 SER A N 1
ATOM 539 C CA . SER A 1 73 ? -2.243 11.069 -5.768 1.00 85.12 73 SER A CA 1
ATOM 540 C C . SER A 1 73 ? -3.031 9.824 -6.222 1.00 85.12 73 SER A C 1
ATOM 542 O O . SER A 1 73 ? -4.078 9.958 -6.853 1.00 85.12 73 SER A O 1
ATOM 544 N N . THR A 1 74 ? -2.531 8.616 -5.946 1.00 89.25 74 THR A N 1
ATOM 545 C CA . THR A 1 74 ? -3.157 7.339 -6.318 1.00 89.25 74 THR A CA 1
ATOM 546 C C . THR A 1 74 ? -3.935 6.717 -5.162 1.00 89.25 74 THR A C 1
ATOM 548 O O . THR A 1 74 ? -5.034 6.207 -5.382 1.00 89.25 74 THR A O 1
ATOM 551 N N . VAL A 1 75 ? -3.371 6.713 -3.950 1.00 88.94 75 VAL A N 1
ATOM 552 C CA . VAL A 1 75 ? -3.923 5.955 -2.808 1.00 88.94 75 VAL A CA 1
ATOM 553 C C . VAL A 1 75 ? -4.345 6.825 -1.616 1.00 88.94 75 VAL A C 1
ATOM 555 O O . VAL A 1 75 ? -4.988 6.319 -0.692 1.00 88.94 75 VAL A O 1
ATOM 558 N N . CYS A 1 76 ? -4.037 8.122 -1.656 1.00 86.06 76 CYS A N 1
ATOM 559 C CA . CYS A 1 76 ? -4.359 9.157 -0.674 1.00 86.06 76 CYS A CA 1
ATOM 560 C C . CYS A 1 76 ? -3.940 8.797 0.755 1.00 86.06 76 CYS A C 1
ATOM 562 O O . CYS A 1 76 ? -2.756 8.798 1.058 1.00 86.06 76 CYS A O 1
ATOM 564 N N . SER A 1 77 ? -4.880 8.494 1.652 1.00 83.56 77 SER A N 1
ATOM 565 C CA . SER A 1 77 ? -4.598 8.294 3.078 1.00 83.56 77 SER A CA 1
ATOM 566 C C . SER A 1 77 ? -4.161 6.874 3.452 1.00 83.56 77 SER A C 1
ATOM 568 O O . SER A 1 77 ? -4.135 6.555 4.640 1.00 83.56 77 SER A O 1
ATOM 570 N N . GLU A 1 78 ? -3.826 6.018 2.483 1.00 89.56 78 GLU A N 1
ATOM 571 C CA . GLU A 1 78 ? -3.242 4.694 2.749 1.00 89.56 78 GLU A CA 1
ATOM 572 C C . GLU A 1 78 ? -1.979 4.811 3.617 1.00 89.56 78 GLU A C 1
ATOM 574 O O . GLU A 1 78 ? -1.251 5.795 3.516 1.00 89.56 78 GLU A O 1
ATOM 579 N N . ILE A 1 79 ? -1.740 3.840 4.507 1.00 90.06 79 ILE A N 1
ATOM 580 C CA . ILE A 1 79 ? -0.670 3.912 5.513 1.00 90.06 79 ILE A CA 1
ATOM 581 C C . ILE A 1 79 ? 0.725 4.186 4.948 1.00 90.06 79 ILE A C 1
ATOM 583 O O . ILE A 1 79 ? 1.481 4.834 5.652 1.00 90.06 79 ILE A O 1
ATOM 587 N N . LEU A 1 80 ? 1.064 3.740 3.738 1.00 91.62 80 LEU A N 1
ATOM 588 C CA . LEU A 1 80 ? 2.372 3.911 3.082 1.00 91.62 80 LEU A CA 1
ATOM 589 C C . LEU A 1 80 ? 2.343 4.910 1.918 1.00 91.62 80 LEU A C 1
ATOM 591 O O . LEU A 1 80 ? 3.203 4.894 1.037 1.00 91.62 80 LEU A O 1
ATOM 595 N N . SER A 1 81 ? 1.326 5.757 1.880 1.00 89.44 81 SER A N 1
ATOM 596 C CA . SER A 1 81 ? 1.293 6.905 0.984 1.00 89.44 81 SER A CA 1
ATOM 597 C C . SER A 1 81 ? 2.268 7.990 1.442 1.00 89.44 81 SER A C 1
ATOM 599 O O . SER A 1 81 ? 2.373 8.229 2.645 1.00 89.44 81 SER A O 1
ATOM 601 N N . GLY A 1 82 ? 2.907 8.704 0.512 1.00 78.81 82 GLY A N 1
ATOM 602 C CA . GLY A 1 82 ? 3.681 9.907 0.843 1.00 78.81 82 GLY A CA 1
ATOM 603 C C . GLY A 1 82 ? 2.805 11.046 1.386 1.00 78.81 82 GLY A C 1
ATOM 604 O O . GLY A 1 82 ? 3.283 11.881 2.146 1.00 78.81 82 GLY A O 1
ATOM 605 N N . ASP A 1 83 ? 1.500 11.013 1.084 1.00 73.69 83 ASP A N 1
ATOM 606 C CA . ASP A 1 83 ? 0.484 11.958 1.577 1.00 73.69 83 ASP A CA 1
ATOM 607 C C . ASP A 1 83 ? -0.243 11.434 2.844 1.00 73.69 83 ASP A C 1
ATOM 609 O O . ASP A 1 83 ? -1.317 11.925 3.227 1.00 73.69 83 ASP A O 1
ATOM 613 N N . ALA A 1 84 ? 0.274 10.374 3.485 1.00 61.47 84 ALA A N 1
ATOM 614 C CA . ALA A 1 84 ? -0.329 9.756 4.665 1.00 61.47 84 ALA A CA 1
ATOM 615 C C . ALA A 1 84 ? -0.303 10.707 5.878 1.00 61.47 84 ALA A C 1
ATOM 617 O O . ALA A 1 84 ? 0.614 10.696 6.690 1.00 61.47 84 ALA A O 1
ATOM 618 N N . GLY A 1 85 ? -1.354 11.513 6.032 1.00 54.88 85 GLY A N 1
ATOM 619 C CA . GLY A 1 85 ? -1.503 12.456 7.150 1.00 54.88 85 GLY A CA 1
ATOM 620 C C . GLY A 1 85 ? -2.208 13.754 6.766 1.00 54.88 85 GLY A C 1
ATOM 621 O O . GLY A 1 85 ? -2.864 14.365 7.609 1.00 54.88 85 GLY A O 1
ATOM 622 N N . ASP A 1 86 ? -2.174 14.113 5.481 1.00 55.12 86 ASP A N 1
ATOM 623 C CA . ASP A 1 86 ? -2.746 15.371 4.981 1.00 55.12 86 ASP A CA 1
ATOM 624 C C . ASP A 1 86 ? -4.269 15.306 4.795 1.00 55.12 86 ASP A C 1
ATOM 626 O O . ASP A 1 86 ? -4.966 16.323 4.776 1.00 55.12 86 ASP A O 1
ATOM 630 N N . TYR A 1 87 ? -4.821 14.092 4.733 1.00 51.50 87 TYR A N 1
ATOM 631 C CA . TYR A 1 87 ? -6.246 13.850 4.552 1.00 51.50 87 TYR A CA 1
ATOM 632 C C . TYR A 1 87 ? -6.866 13.219 5.802 1.00 51.50 87 TYR A C 1
ATOM 634 O O . TYR A 1 87 ? -7.038 12.005 5.897 1.00 51.50 87 TYR A O 1
ATOM 642 N N . THR A 1 88 ? -7.342 14.094 6.692 1.00 46.72 88 THR A N 1
ATOM 643 C CA . THR A 1 88 ? -8.328 13.843 7.764 1.00 46.72 88 THR A CA 1
ATOM 644 C C . THR A 1 88 ? -7.798 13.111 8.994 1.00 46.72 88 THR A C 1
ATOM 646 O O . THR A 1 88 ? -7.143 12.090 8.868 1.00 46.72 88 THR A O 1
ATOM 649 N N . GLY A 1 89 ? -8.149 13.590 10.194 1.00 49.16 89 GLY A N 1
ATOM 650 C CA . GLY A 1 89 ? -7.832 12.978 11.494 1.00 49.16 89 GLY A CA 1
ATOM 651 C C . GLY A 1 89 ? -8.390 11.559 11.693 1.00 49.16 89 GLY A C 1
ATOM 652 O O . GLY A 1 89 ? -9.264 11.335 12.527 1.00 49.16 89 GLY A O 1
ATOM 653 N N . ARG A 1 90 ? -7.888 10.601 10.913 1.00 56.00 90 ARG A N 1
ATOM 654 C CA . ARG A 1 90 ? -8.218 9.178 10.873 1.00 56.00 90 ARG A CA 1
ATOM 655 C C . ARG A 1 90 ? -6.938 8.357 10.943 1.00 56.00 90 ARG A C 1
ATOM 657 O O . ARG A 1 90 ? -5.864 8.813 10.576 1.00 56.00 90 ARG A O 1
ATOM 664 N N . VAL A 1 91 ? -7.088 7.113 11.382 1.00 66.50 91 VAL A N 1
ATOM 665 C CA . VAL A 1 91 ? -6.040 6.095 11.293 1.00 66.50 91 VAL A CA 1
ATOM 666 C C . VAL A 1 91 ? -5.845 5.737 9.819 1.00 66.50 91 VAL A C 1
ATOM 668 O O . VAL A 1 91 ? -6.792 5.278 9.177 1.00 66.50 91 VAL A O 1
ATOM 671 N N . ASN A 1 92 ? -4.642 5.939 9.282 1.00 81.62 92 ASN A N 1
ATOM 672 C CA . ASN A 1 92 ? -4.290 5.492 7.936 1.00 81.62 92 ASN A CA 1
ATOM 673 C C . ASN A 1 92 ? -4.408 3.952 7.851 1.00 81.62 92 ASN A C 1
ATOM 675 O O . ASN A 1 92 ? -3.802 3.248 8.668 1.00 81.62 92 ASN A O 1
ATOM 679 N N . PRO A 1 93 ? -5.211 3.395 6.925 1.00 87.38 93 PRO A N 1
ATOM 680 C CA . PRO A 1 93 ? -5.461 1.961 6.872 1.00 87.38 93 PRO A CA 1
ATOM 681 C C . PRO A 1 93 ? -4.272 1.208 6.275 1.00 87.38 93 PRO A C 1
ATOM 683 O O . PRO A 1 93 ? -3.711 1.624 5.263 1.00 87.38 93 PRO A O 1
ATOM 686 N N . VAL A 1 94 ? -3.964 0.042 6.849 1.00 91.38 94 VAL A N 1
ATOM 687 C CA . VAL A 1 94 ? -3.185 -0.990 6.155 1.00 91.38 94 VAL A CA 1
ATOM 688 C C . VAL A 1 94 ? -4.114 -1.635 5.129 1.00 91.38 94 VAL A C 1
ATOM 690 O O . VAL A 1 94 ? -5.003 -2.413 5.488 1.00 91.38 94 VAL A O 1
ATOM 693 N N . SER A 1 95 ? -3.964 -1.255 3.863 1.00 93.44 95 SER A N 1
ATOM 694 C CA . SER A 1 95 ? -4.859 -1.701 2.794 1.00 93.44 95 SER A CA 1
ATOM 695 C C . SER A 1 95 ? -4.543 -3.124 2.306 1.00 93.44 95 SER A C 1
ATOM 697 O O . SER A 1 95 ? -3.444 -3.645 2.534 1.00 93.44 95 SER A O 1
ATOM 699 N N . PRO A 1 96 ? -5.458 -3.749 1.537 1.00 95.69 96 PRO A N 1
ATOM 700 C CA . PRO A 1 96 ? -5.156 -4.973 0.796 1.00 95.69 96 PRO A CA 1
ATOM 701 C C . PRO A 1 96 ? -3.953 -4.847 -0.152 1.00 95.69 96 PRO A C 1
ATOM 703 O O . PRO A 1 96 ? -3.301 -5.851 -0.425 1.00 95.69 96 PRO A O 1
ATOM 706 N N . ILE A 1 97 ? -3.644 -3.636 -0.639 1.00 96.06 97 ILE A N 1
ATOM 707 C CA . ILE A 1 97 ? -2.488 -3.378 -1.511 1.00 96.06 97 ILE A CA 1
ATOM 708 C C . ILE A 1 97 ? -1.197 -3.625 -0.730 1.00 96.06 97 ILE A C 1
ATOM 710 O O . ILE A 1 97 ? -0.363 -4.421 -1.155 1.00 96.06 97 ILE A O 1
ATOM 714 N N . THR A 1 98 ? -1.076 -3.011 0.448 1.00 95.38 98 THR A N 1
ATOM 715 C CA . THR A 1 98 ? 0.086 -3.160 1.334 1.00 95.38 98 THR A CA 1
ATOM 716 C C . THR A 1 98 ? 0.247 -4.599 1.831 1.00 95.38 98 THR A C 1
ATOM 718 O O . THR A 1 98 ? 1.362 -5.118 1.853 1.00 95.38 98 THR A O 1
ATOM 721 N N . LEU A 1 99 ? -0.849 -5.298 2.156 1.00 95.00 99 LEU A N 1
ATOM 722 C CA . LEU A 1 99 ? -0.769 -6.725 2.502 1.00 95.00 99 LEU A CA 1
ATOM 723 C C . LEU A 1 99 ? -0.327 -7.595 1.317 1.00 95.00 99 LEU A C 1
ATOM 725 O O . LEU A 1 99 ? 0.480 -8.502 1.503 1.00 95.00 99 LEU A O 1
ATOM 729 N N . GLY A 1 100 ? -0.818 -7.313 0.107 1.00 93.69 100 GLY A N 1
ATOM 730 C CA . GLY A 1 100 ? -0.367 -7.998 -1.105 1.00 93.69 100 GLY A CA 1
ATOM 731 C C . GLY A 1 100 ? 1.119 -7.764 -1.375 1.00 93.69 100 GLY A C 1
ATOM 732 O O . GLY A 1 100 ? 1.836 -8.704 -1.707 1.00 93.69 100 GLY A O 1
ATOM 733 N N . ALA A 1 101 ? 1.598 -6.539 -1.149 1.00 92.69 101 ALA A N 1
ATOM 734 C CA . ALA A 1 101 ? 3.005 -6.205 -1.301 1.00 92.69 101 ALA A CA 1
ATOM 735 C C . ALA A 1 101 ? 3.905 -6.960 -0.312 1.00 92.69 101 ALA A C 1
ATOM 737 O O . ALA A 1 101 ? 4.953 -7.467 -0.706 1.00 92.69 101 ALA A O 1
ATOM 738 N N . LEU A 1 102 ? 3.475 -7.117 0.944 1.00 91.31 102 LEU A N 1
ATO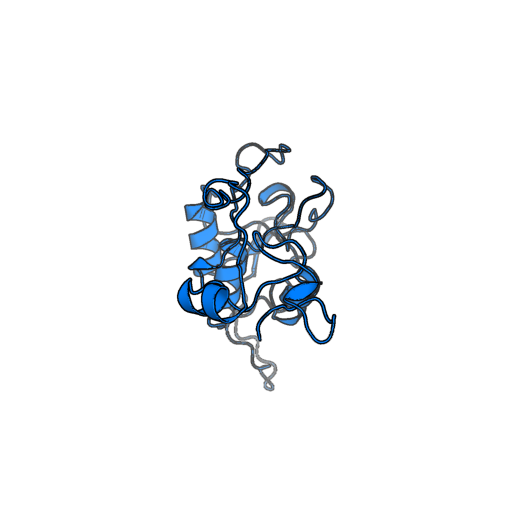M 739 C CA . LEU A 1 102 ? 4.168 -7.965 1.918 1.00 91.31 102 LEU A CA 1
ATOM 740 C C . LEU A 1 102 ? 4.253 -9.429 1.449 1.00 91.31 102 LEU A C 1
ATOM 742 O O . LEU A 1 102 ? 5.290 -10.068 1.592 1.00 91.31 102 LEU A O 1
ATOM 746 N N . GLU A 1 103 ? 3.207 -9.985 0.844 1.00 89.44 103 GLU A N 1
ATOM 747 C CA . GLU A 1 103 ? 3.290 -11.353 0.313 1.00 89.44 103 GLU A CA 1
ATOM 748 C C . GLU A 1 103 ? 4.201 -11.478 -0.906 1.00 89.44 103 GLU A C 1
ATOM 750 O O . GLU A 1 103 ? 4.839 -12.514 -1.085 1.00 89.44 103 GLU A O 1
ATOM 755 N N . ASP A 1 104 ? 4.268 -10.448 -1.748 1.00 87.00 104 ASP A N 1
ATOM 756 C CA . ASP A 1 104 ? 5.212 -10.409 -2.867 1.00 87.00 104 ASP A CA 1
ATOM 757 C C . ASP A 1 104 ? 6.667 -10.303 -2.386 1.00 87.00 104 ASP A C 1
ATOM 759 O O . ASP A 1 104 ? 7.562 -10.834 -3.040 1.00 87.00 104 ASP A O 1
ATOM 763 N N . LEU A 1 105 ? 6.895 -9.720 -1.205 1.00 84.25 105 LEU A N 1
ATOM 764 C CA . LEU A 1 105 ? 8.181 -9.762 -0.499 1.00 84.25 105 LEU A CA 1
ATOM 765 C C . LEU A 1 105 ? 8.462 -11.122 0.177 1.00 84.25 105 LEU A C 1
ATOM 767 O O . LEU A 1 105 ? 9.566 -11.339 0.670 1.00 84.25 105 LEU A O 1
ATOM 771 N N . GLY A 1 106 ? 7.498 -12.049 0.189 1.00 81.31 106 GLY A N 1
ATOM 772 C CA . GLY A 1 106 ? 7.650 -13.404 0.734 1.00 81.31 106 GLY A CA 1
ATOM 773 C C . GLY A 1 106 ? 7.053 -13.618 2.129 1.00 81.31 106 GLY A C 1
ATOM 774 O O . GLY A 1 106 ? 7.138 -14.725 2.669 1.00 81.31 106 GLY A O 1
ATOM 775 N N . TYR A 1 107 ? 6.409 -12.611 2.724 1.00 84.06 107 TYR A N 1
ATOM 776 C CA . TYR A 1 107 ? 5.734 -12.778 4.011 1.00 84.06 107 TYR A CA 1
ATOM 777 C C . TYR A 1 107 ? 4.457 -13.613 3.879 1.00 84.06 107 TYR A C 1
ATOM 779 O O . TYR A 1 107 ? 3.739 -13.573 2.880 1.00 84.06 107 TYR A O 1
ATOM 787 N N . ARG A 1 108 ? 4.115 -14.342 4.944 1.00 87.00 108 ARG A N 1
ATOM 788 C CA . ARG A 1 108 ? 2.770 -14.904 5.110 1.00 87.00 108 ARG A CA 1
ATOM 789 C C . ARG A 1 108 ? 1.908 -13.876 5.829 1.00 87.00 108 ARG A C 1
ATOM 791 O O . ARG A 1 108 ? 2.223 -13.510 6.958 1.00 87.00 108 ARG A O 1
ATOM 798 N N . VAL A 1 109 ? 0.819 -13.439 5.202 1.00 88.19 109 VAL A N 1
ATOM 799 C CA . VAL A 1 109 ? -0.104 -12.451 5.783 1.00 88.19 109 VAL A CA 1
ATOM 800 C C . VAL A 1 109 ? -1.515 -13.018 5.899 1.00 88.19 109 VAL A C 1
ATOM 802 O O . VAL A 1 109 ? -1.929 -13.876 5.119 1.00 88.19 109 VAL A O 1
ATOM 805 N N . ASN A 1 110 ? -2.292 -12.500 6.849 1.00 91.94 110 ASN A N 1
ATOM 806 C CA . ASN A 1 110 ? -3.733 -12.723 6.883 1.00 91.94 110 ASN A CA 1
ATOM 807 C C . ASN A 1 110 ? -4.440 -11.630 6.067 1.00 91.94 110 ASN A C 1
ATOM 809 O O . ASN A 1 110 ? -4.741 -10.561 6.595 1.00 91.94 110 ASN A O 1
ATOM 813 N N . ARG A 1 111 ? -4.734 -11.893 4.785 1.00 86.69 111 ARG A N 1
ATOM 814 C CA . ARG A 1 111 ? -5.408 -10.921 3.898 1.00 86.69 111 ARG A CA 1
ATOM 815 C C . ARG A 1 111 ? -6.774 -10.460 4.411 1.00 86.69 111 ARG A C 1
ATOM 817 O O . ARG A 1 111 ? -7.175 -9.335 4.131 1.00 86.69 111 ARG A O 1
ATOM 824 N N . ALA A 1 112 ? -7.481 -11.305 5.163 1.00 87.44 112 ALA A N 1
ATOM 825 C CA . ALA A 1 112 ? -8.792 -10.968 5.715 1.00 87.44 112 ALA A CA 1
ATOM 826 C C . ALA A 1 112 ? -8.716 -9.923 6.844 1.00 87.44 112 ALA A C 1
ATOM 828 O O . ALA A 1 112 ? -9.737 -9.350 7.207 1.00 87.44 112 ALA A O 1
ATOM 829 N N . ALA A 1 113 ? -7.520 -9.660 7.383 1.00 88.50 113 ALA A N 1
ATOM 830 C CA . ALA A 1 113 ? -7.286 -8.652 8.413 1.00 88.50 113 ALA A CA 1
ATOM 831 C C . ALA A 1 113 ? -6.967 -7.254 7.850 1.00 88.50 113 ALA A C 1
ATOM 833 O O . ALA A 1 113 ? -6.616 -6.362 8.621 1.00 88.50 113 ALA A O 1
ATOM 834 N N . ALA A 1 114 ? -7.061 -7.049 6.529 1.00 88.12 114 ALA A N 1
ATOM 835 C CA . ALA A 1 114 ? -6.901 -5.725 5.937 1.00 88.12 114 ALA A CA 1
ATOM 836 C C . ALA A 1 114 ? -7.908 -4.736 6.538 1.00 88.12 114 ALA A C 1
ATOM 838 O O . ALA A 1 114 ? -9.087 -5.057 6.715 1.00 88.12 114 ALA A O 1
ATOM 839 N N . SER A 1 115 ? -7.458 -3.510 6.802 1.00 88.56 115 SER A N 1
ATOM 840 C CA . SER A 1 115 ? -8.372 -2.444 7.195 1.00 88.56 115 SER A CA 1
ATOM 841 C C . SER A 1 115 ? -9.345 -2.150 6.047 1.00 88.56 115 SER A C 1
ATOM 843 O O . SER A 1 115 ? -8.932 -2.185 4.881 1.00 88.56 115 SER A O 1
ATOM 845 N N . PRO A 1 116 ? -10.616 -1.808 6.339 1.00 84.75 116 PRO A N 1
ATOM 846 C CA . PRO A 1 116 ? -11.534 -1.311 5.325 1.00 84.75 116 PRO A CA 1
ATOM 847 C C . PRO A 1 116 ? -10.889 -0.168 4.541 1.00 84.75 116 PRO A C 1
ATOM 849 O O . PRO A 1 116 ? -10.457 0.833 5.115 1.00 84.75 116 PRO A O 1
ATOM 852 N N . TYR A 1 117 ? -10.800 -0.345 3.229 1.00 86.19 117 TYR A N 1
ATOM 853 C CA . TYR A 1 117 ? -10.139 0.589 2.336 1.00 86.19 117 TYR A CA 1
ATOM 854 C C . TYR A 1 117 ? -10.902 0.659 1.018 1.00 86.19 117 TYR A C 1
ATOM 856 O O . TYR A 1 117 ? -11.341 -0.356 0.478 1.00 86.19 117 TYR A O 1
ATOM 864 N N . THR A 1 118 ? -11.059 1.870 0.502 1.00 86.44 118 THR A N 1
ATOM 865 C CA . THR A 1 118 ? -11.638 2.131 -0.813 1.00 86.44 118 THR A CA 1
ATOM 866 C C . THR A 1 118 ? -10.642 2.977 -1.574 1.00 86.44 118 THR A C 1
ATOM 868 O O . THR A 1 118 ? -10.210 4.015 -1.075 1.00 86.44 118 THR A O 1
ATOM 871 N N . LEU A 1 119 ? -10.269 2.522 -2.768 1.00 87.62 119 LEU A N 1
ATOM 872 C CA . LEU A 1 119 ? -9.351 3.272 -3.605 1.00 87.62 119 LEU A CA 1
ATOM 873 C C . LEU A 1 119 ? -10.060 4.546 -4.112 1.00 87.62 119 LEU A C 1
ATOM 875 O O . LEU A 1 119 ? -11.161 4.452 -4.663 1.00 87.62 119 LEU A O 1
ATOM 879 N N . PRO A 1 120 ? -9.466 5.735 -3.940 1.00 84.00 120 PRO A N 1
ATOM 880 C CA . PRO A 1 120 ? -10.085 7.007 -4.300 1.00 84.00 120 PR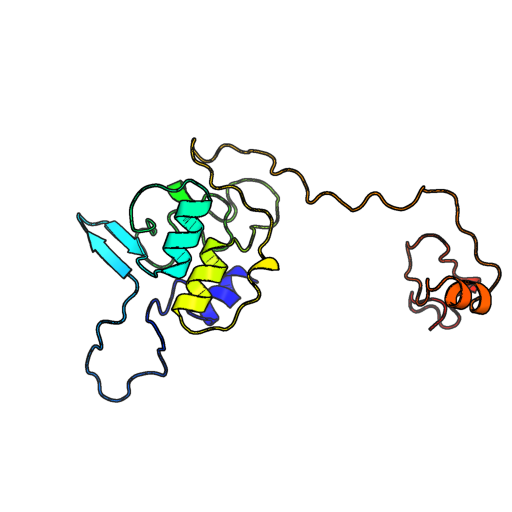O A CA 1
ATOM 881 C C . PRO A 1 120 ? -9.977 7.275 -5.812 1.00 84.00 120 PRO A C 1
ATOM 883 O O . PRO A 1 120 ? -9.171 8.072 -6.285 1.00 84.00 120 PRO A O 1
ATOM 886 N N . LEU A 1 121 ? -10.827 6.605 -6.596 1.00 81.50 121 LEU A N 1
ATOM 887 C CA . LEU A 1 121 ? -10.812 6.643 -8.070 1.00 81.50 121 LEU A CA 1
ATOM 888 C C . LEU A 1 121 ? -11.151 8.012 -8.687 1.00 81.50 121 LEU A C 1
ATOM 890 O O . LEU A 1 121 ? -10.916 8.226 -9.877 1.00 81.50 121 LEU A O 1
ATOM 894 N N . HIS A 1 122 ? -11.722 8.925 -7.901 1.00 82.44 122 HIS A N 1
ATOM 895 C CA . HIS A 1 122 ? -12.164 10.254 -8.337 1.00 82.44 122 HIS A CA 1
ATOM 896 C C . HIS A 1 122 ? -11.390 11.382 -7.636 1.00 82.44 122 HIS A C 1
ATOM 898 O O . HIS A 1 122 ? -11.914 12.477 -7.446 1.00 82.44 122 HIS A O 1
ATOM 904 N N . GLY A 1 123 ? -10.140 11.100 -7.259 1.00 76.50 123 GLY A N 1
ATOM 905 C CA . GLY A 1 123 ? -9.274 12.001 -6.503 1.00 76.50 123 GLY A CA 1
ATOM 906 C C . GLY A 1 123 ? -9.420 11.829 -4.992 1.00 76.50 123 GLY A C 1
ATOM 907 O O . GLY A 1 123 ? -10.352 11.178 -4.513 1.00 76.50 123 GLY A O 1
ATOM 908 N N . CYS A 1 124 ? -8.494 12.436 -4.243 1.00 74.62 124 CYS A N 1
ATOM 909 C CA . CYS A 1 124 ? -8.458 12.439 -2.778 1.00 74.62 124 CYS A CA 1
ATOM 910 C C . CYS A 1 124 ? -9.563 13.325 -2.184 1.00 74.62 124 CYS A C 1
ATOM 912 O O . CYS A 1 124 ? -9.311 14.290 -1.466 1.00 74.62 124 CYS A O 1
ATOM 914 N N . GLY A 1 125 ? -10.820 13.026 -2.509 1.00 60.41 125 GLY A N 1
ATOM 915 C CA . GLY A 1 125 ? -11.949 13.558 -1.767 1.00 60.41 125 GLY A CA 1
ATOM 916 C C . GLY A 1 125 ? -11.881 13.024 -0.341 1.00 60.41 125 GLY A C 1
ATOM 917 O O . GLY A 1 125 ? -11.586 11.848 -0.129 1.00 60.41 125 GLY A O 1
ATOM 918 N N . VAL A 1 126 ? -12.178 13.866 0.645 1.00 51.53 126 VAL A N 1
ATOM 919 C CA . VAL A 1 126 ? -12.382 13.471 2.047 1.00 51.53 126 VAL A CA 1
ATOM 920 C C . VAL A 1 126 ? -13.643 12.607 2.182 1.00 51.53 126 VAL A C 1
ATOM 922 O O . VAL A 1 126 ? -14.605 12.961 2.855 1.00 51.53 126 VAL A O 1
ATOM 925 N N . GLN A 1 127 ? -13.698 11.467 1.497 1.00 46.19 127 GLN A N 1
ATOM 926 C CA . GLN A 1 127 ? -14.798 10.537 1.644 1.00 46.19 127 GLN A CA 1
ATOM 927 C C . GLN A 1 127 ? -14.652 9.828 2.981 1.00 46.19 127 GLN A C 1
ATOM 929 O O . GLN A 1 127 ? -13.654 9.184 3.307 1.00 46.19 127 GLN A O 1
ATOM 934 N N . SER A 1 128 ? -15.682 9.984 3.800 1.00 42.41 128 SER A N 1
ATOM 935 C CA . SER A 1 128 ? -15.962 9.101 4.915 1.00 42.41 128 SER A CA 1
ATOM 936 C C . SER A 1 128 ? -16.121 7.686 4.401 1.00 42.41 128 SER A C 1
ATOM 938 O O . SER A 1 128 ? -17.186 7.328 3.912 1.00 42.41 128 SER A O 1
ATOM 940 N N . ALA A 1 129 ? -15.054 6.887 4.525 1.00 47.56 129 ALA A N 1
ATOM 941 C CA . ALA A 1 129 ? -15.206 5.444 4.579 1.00 47.56 129 ALA A CA 1
ATOM 942 C C . ALA A 1 129 ? -16.347 5.159 5.569 1.00 47.56 129 ALA A C 1
ATOM 944 O O . ALA A 1 129 ? -16.399 5.819 6.620 1.00 47.56 129 ALA A O 1
ATOM 945 N N . PRO A 1 130 ? -17.272 4.232 5.263 1.00 42.84 130 PRO A N 1
ATOM 946 C CA . PRO A 1 130 ? -18.193 3.768 6.279 1.00 42.84 130 PRO A CA 1
ATOM 947 C C . PRO A 1 130 ? -17.318 3.345 7.453 1.00 42.84 130 PRO A C 1
ATOM 949 O O . PRO A 1 130 ? -16.367 2.579 7.268 1.00 42.84 130 PRO A O 1
ATOM 952 N N . ALA A 1 131 ? -17.577 3.899 8.639 1.00 46.50 131 ALA A N 1
ATOM 953 C CA . ALA A 1 131 ? -16.955 3.374 9.841 1.00 46.50 131 ALA A CA 1
ATOM 954 C C . ALA A 1 131 ? -17.128 1.848 9.799 1.00 46.50 131 ALA A C 1
ATOM 956 O O . ALA A 1 131 ? -18.200 1.407 9.362 1.00 46.50 131 ALA A O 1
ATOM 957 N N . PRO A 1 132 ? -16.118 1.047 10.198 1.00 46.94 132 PRO A N 1
ATOM 958 C CA . PRO A 1 132 ? -16.326 -0.387 10.345 1.00 46.94 132 PRO A CA 1
ATOM 959 C C . PRO A 1 132 ? -17.645 -0.541 11.083 1.00 46.94 132 PRO A C 1
ATOM 961 O O . PRO A 1 132 ? -17.824 0.095 12.129 1.00 46.94 132 PRO A O 1
ATOM 964 N N . THR A 1 133 ? -18.608 -1.243 10.480 1.00 38.75 133 THR A N 1
ATOM 965 C CA . THR A 1 133 ? -19.892 -1.491 11.122 1.00 38.75 133 THR A CA 1
ATOM 966 C C . THR A 1 133 ? -19.542 -2.137 12.443 1.00 38.75 133 THR A C 1
ATOM 968 O O . THR A 1 133 ? -19.163 -3.308 12.482 1.00 38.75 133 THR A O 1
ATOM 971 N N . LYS A 1 134 ? -19.587 -1.350 13.525 1.00 43.12 134 LYS A N 1
ATOM 972 C CA . LYS A 1 134 ? -19.628 -1.895 14.868 1.00 43.12 134 LYS A CA 1
ATOM 973 C C . LYS A 1 134 ? -20.760 -2.897 14.779 1.00 43.12 134 LYS A C 1
ATOM 975 O O . LYS A 1 134 ? -21.877 -2.500 14.441 1.00 43.12 134 LYS A O 1
ATOM 980 N N . ALA A 1 135 ? -20.454 -4.174 15.001 1.00 44.25 135 ALA A N 1
ATOM 981 C CA . ALA A 1 135 ? -21.480 -5.134 15.352 1.00 44.25 135 ALA A CA 1
ATOM 982 C C . ALA A 1 135 ? -22.384 -4.406 16.347 1.00 44.25 135 ALA A C 1
ATOM 984 O O . ALA A 1 135 ? -21.866 -3.842 17.317 1.00 44.25 135 ALA A O 1
ATOM 985 N N . THR A 1 136 ? -23.669 -4.269 16.009 1.00 35.16 136 THR A N 1
ATOM 986 C CA . THR A 1 136 ? -24.651 -3.604 16.862 1.00 35.16 136 THR A CA 1
ATOM 987 C C . THR A 1 136 ? -24.396 -4.109 18.276 1.00 35.16 136 THR A C 1
ATOM 989 O O . THR A 1 136 ? -24.504 -5.320 18.484 1.00 35.16 136 THR A O 1
ATOM 992 N N . PRO A 1 137 ? -23.959 -3.250 19.222 1.00 51.25 137 PRO A N 1
ATOM 993 C CA . PRO A 1 137 ? -23.822 -3.682 20.598 1.00 51.25 137 PRO A CA 1
ATOM 994 C C . PRO A 1 137 ? -25.167 -4.295 20.979 1.00 51.25 137 PRO A C 1
ATOM 996 O O . PRO A 1 137 ? -26.188 -3.683 20.635 1.00 51.25 137 PRO A O 1
ATOM 999 N N . PRO A 1 138 ? -25.206 -5.481 21.613 1.00 50.94 138 PRO A N 1
ATOM 1000 C CA . PRO A 1 138 ? -26.461 -5.982 22.140 1.00 50.94 138 PRO A CA 1
ATOM 1001 C C . PRO A 1 138 ? -27.124 -4.853 22.932 1.00 50.94 138 PRO A C 1
ATOM 1003 O O . PRO A 1 138 ? -26.441 -4.072 23.601 1.00 50.94 138 PRO A O 1
ATOM 1006 N N . ASP A 1 139 ? -28.433 -4.730 22.718 1.00 42.41 139 ASP A N 1
ATOM 1007 C CA . ASP A 1 139 ? -29.352 -3.757 23.302 1.00 42.41 139 ASP A CA 1
ATOM 1008 C C . ASP A 1 139 ? -28.812 -3.203 24.634 1.00 42.41 139 ASP A C 1
ATOM 1010 O O . ASP A 1 139 ? -28.574 -3.972 25.567 1.00 42.41 139 ASP A O 1
ATOM 1014 N N . ARG A 1 140 ? -28.563 -1.883 24.715 1.00 48.53 140 ARG A N 1
ATOM 1015 C CA . ARG A 1 140 ? -28.028 -1.200 25.914 1.00 48.53 140 ARG A CA 1
ATOM 1016 C C . ARG A 1 140 ? -29.080 -1.134 27.022 1.00 48.53 140 ARG A C 1
ATOM 1018 O O . ARG A 1 140 ? -29.400 -0.069 27.547 1.00 48.53 140 ARG A O 1
ATOM 1025 N N . ARG A 1 141 ? -29.626 -2.282 27.395 1.00 55.22 141 ARG A N 1
ATOM 1026 C CA . ARG A 1 141 ? -30.282 -2.465 28.678 1.00 55.22 141 ARG A CA 1
ATOM 1027 C C . ARG A 1 141 ? -29.177 -2.474 29.732 1.00 55.22 141 ARG A C 1
ATOM 1029 O O . ARG A 1 141 ? -28.119 -3.052 29.479 1.00 55.22 141 ARG A O 1
ATOM 1036 N N . PRO A 1 142 ? -29.371 -1.832 30.892 1.00 56.69 142 PRO A N 1
ATOM 1037 C CA . PRO A 1 142 ? -28.422 -1.944 31.988 1.00 56.69 142 PRO A CA 1
ATOM 1038 C C . PRO A 1 142 ? -28.350 -3.414 32.416 1.00 56.69 142 PRO A C 1
ATOM 1040 O O . PRO A 1 142 ? -29.218 -3.914 33.127 1.00 56.69 142 PRO A O 1
ATOM 1043 N N . VAL A 1 143 ? -27.337 -4.129 31.928 1.00 71.62 143 VAL A N 1
ATOM 1044 C CA . VAL A 1 143 ? -27.008 -5.473 32.393 1.00 71.62 143 VAL A CA 1
ATOM 1045 C C . VAL A 1 143 ? -26.372 -5.292 33.763 1.00 71.62 143 VAL A C 1
ATOM 1047 O O . VAL A 1 143 ? -25.365 -4.605 33.886 1.00 71.62 143 VAL A O 1
ATOM 1050 N N . SER A 1 144 ? -26.992 -5.845 34.801 1.00 78.38 144 SER A N 1
ATOM 1051 C CA . SER A 1 144 ? -26.443 -5.857 36.156 1.00 78.38 144 SER A CA 1
ATOM 1052 C C . SER A 1 144 ? -26.224 -7.303 36.567 1.00 78.38 144 SER A C 1
ATOM 1054 O O . SER A 1 144 ? -27.160 -8.104 36.545 1.00 78.38 144 SER A O 1
ATOM 1056 N N . TYR A 1 145 ? -24.990 -7.644 36.931 1.00 83.38 145 TYR A N 1
ATOM 1057 C CA . TYR A 1 145 ? -24.647 -8.970 37.430 1.00 83.38 145 TYR A CA 1
ATOM 1058 C C . TYR A 1 145 ? -24.604 -8.965 38.959 1.00 83.38 145 TYR A C 1
ATOM 1060 O O . TYR A 1 145 ? -23.927 -8.143 39.588 1.00 83.38 145 TYR A O 1
ATOM 1068 N N . ALA A 1 146 ? -25.304 -9.925 39.568 1.00 86.88 146 ALA A N 1
ATOM 1069 C CA . ALA A 1 146 ? -25.333 -10.080 41.020 1.00 86.88 146 ALA A CA 1
ATOM 1070 C C . ALA A 1 146 ? -23.951 -10.458 41.589 1.00 86.88 146 ALA A C 1
ATOM 1072 O O . ALA A 1 146 ? -23.568 -9.963 42.647 1.00 86.88 146 ALA A O 1
ATOM 1073 N N . SER A 1 147 ? -23.181 -11.288 40.878 1.00 89.25 147 SER A N 1
ATOM 1074 C CA . SER A 1 147 ? -21.870 -11.791 41.313 1.00 89.25 147 SER A CA 1
ATOM 1075 C C . SER A 1 147 ? -21.012 -12.256 40.132 1.00 89.25 147 SER A C 1
ATOM 1077 O O . SER A 1 147 ? -21.531 -12.489 39.040 1.00 89.25 147 SER A O 1
ATOM 1079 N N . CYS A 1 148 ? -19.716 -12.490 40.361 1.00 90.38 148 CYS A N 1
ATOM 1080 C CA . CYS A 1 148 ? -18.817 -13.046 39.344 1.00 90.38 148 CYS A CA 1
ATOM 1081 C C . CYS A 1 148 ? -19.221 -14.437 38.841 1.00 90.38 148 CYS A C 1
ATOM 1083 O O . CYS A 1 148 ? -18.940 -14.782 37.697 1.00 90.38 148 CYS A O 1
ATOM 1085 N N . ALA A 1 149 ? -19.944 -15.222 39.645 1.00 88.94 149 ALA A N 1
ATOM 1086 C CA . ALA A 1 149 ? -20.520 -16.481 39.177 1.00 88.94 149 ALA A CA 1
ATOM 1087 C C . ALA A 1 149 ? -21.565 -16.247 38.072 1.00 88.94 149 ALA A C 1
ATOM 1089 O O . ALA A 1 149 ? -21.559 -16.958 37.071 1.00 88.94 149 ALA A O 1
ATOM 1090 N N . ALA A 1 150 ? -22.406 -15.215 38.212 1.00 84.69 150 ALA A N 1
ATOM 1091 C CA . ALA A 1 150 ? -23.373 -14.839 37.182 1.00 84.69 150 ALA A CA 1
ATOM 1092 C C . ALA A 1 150 ? -22.681 -14.319 35.909 1.00 84.69 150 ALA A C 1
ATOM 1094 O O . ALA A 1 150 ? -23.109 -14.649 34.808 1.00 84.69 150 ALA A O 1
ATOM 1095 N N . VAL A 1 151 ? -21.583 -13.567 36.058 1.00 86.69 151 VAL A N 1
ATOM 1096 C CA . VAL A 1 151 ? -20.772 -13.075 34.929 1.00 86.69 151 VAL A CA 1
ATOM 1097 C C . VAL A 1 151 ? -20.170 -14.241 34.133 1.00 86.69 151 VAL A C 1
ATOM 1099 O O . VAL A 1 151 ? -20.285 -14.278 32.909 1.00 86.69 151 VAL A O 1
ATOM 1102 N N . ARG A 1 152 ? -19.577 -15.230 34.817 1.00 86.81 152 ARG A N 1
ATOM 1103 C CA . ARG A 1 152 ? -19.004 -16.424 34.168 1.00 86.81 152 ARG A CA 1
ATOM 1104 C C . ARG A 1 152 ? -20.074 -17.316 33.546 1.00 86.81 152 ARG A C 1
ATOM 1106 O O . ARG A 1 152 ? -19.890 -17.776 32.426 1.00 86.81 152 ARG A O 1
ATOM 1113 N N . ALA A 1 153 ? -21.204 -17.519 34.227 1.00 78.50 153 ALA A N 1
ATOM 1114 C CA . ALA A 1 153 ? -22.327 -18.294 33.694 1.00 78.50 153 ALA A CA 1
ATOM 1115 C C . ALA A 1 153 ? -22.919 -17.671 32.418 1.00 78.50 153 ALA A C 1
ATOM 1117 O O . ALA A 1 153 ? -23.384 -18.392 31.540 1.00 78.50 153 ALA A O 1
ATOM 1118 N N . ALA A 1 154 ? -22.862 -16.342 32.297 1.00 80.19 154 ALA A N 1
ATOM 1119 C CA . ALA A 1 154 ? -23.250 -15.612 31.094 1.00 80.19 154 ALA A CA 1
ATOM 1120 C C . ALA A 1 154 ? -22.164 -15.593 29.998 1.00 80.19 154 ALA A C 1
ATOM 1122 O O . ALA A 1 154 ? -22.407 -15.055 28.921 1.00 80.19 154 ALA A O 1
ATOM 1123 N N . GLY A 1 155 ? -20.968 -16.138 30.257 1.00 82.06 155 GLY A N 1
ATOM 1124 C CA . GLY A 1 155 ? -19.835 -16.086 29.328 1.00 82.06 155 GLY A CA 1
ATOM 1125 C C . GLY A 1 155 ? -19.258 -14.680 29.128 1.00 82.06 155 GLY A C 1
ATOM 1126 O O . GLY A 1 155 ? -18.620 -14.427 28.113 1.00 82.06 155 GLY A O 1
ATOM 1127 N N . ALA A 1 156 ? -19.497 -13.762 30.070 1.00 83.00 156 ALA A N 1
ATOM 1128 C CA . ALA A 1 156 ? -19.115 -12.351 29.971 1.00 83.00 156 ALA A CA 1
ATOM 1129 C C . ALA A 1 156 ? -17.832 -11.997 30.751 1.00 83.00 156 ALA A C 1
ATOM 1131 O O . ALA A 1 156 ? -17.449 -10.833 30.793 1.00 83.00 156 ALA A O 1
ATOM 1132 N N . ALA A 1 157 ? -17.193 -12.973 31.406 1.00 85.88 157 ALA A N 1
ATOM 1133 C CA . ALA A 1 157 ? -15.958 -12.761 32.161 1.00 85.88 157 ALA A CA 1
ATOM 1134 C C . ALA A 1 157 ? -14.713 -12.893 31.258 1.00 85.88 157 ALA A C 1
ATOM 1136 O O . ALA A 1 157 ? -14.715 -13.757 30.375 1.00 85.88 157 ALA A O 1
ATOM 1137 N N . PRO A 1 158 ? -13.632 -12.130 31.514 1.00 88.06 158 PRO A N 1
ATOM 1138 C CA . PRO A 1 158 ? -13.522 -11.037 32.491 1.00 88.06 158 PRO A CA 1
ATOM 1139 C C . PRO A 1 158 ? -14.184 -9.740 31.988 1.00 88.06 158 PRO A C 1
ATOM 1141 O O . PRO A 1 158 ? -14.173 -9.456 30.790 1.00 88.06 158 PRO A O 1
ATOM 1144 N N . LEU A 1 159 ? -14.730 -8.936 32.906 1.00 87.69 159 LEU A N 1
ATOM 1145 C CA . LEU A 1 159 ? -15.344 -7.635 32.595 1.00 87.69 159 LEU A CA 1
ATOM 1146 C C . LEU A 1 159 ? -14.332 -6.506 32.775 1.00 87.69 159 LEU A C 1
ATOM 1148 O O . LEU A 1 159 ? -13.651 -6.448 33.792 1.00 87.69 159 LEU A O 1
ATOM 1152 N N . ARG A 1 160 ? -14.289 -5.544 31.855 1.00 92.81 160 ARG A N 1
ATOM 1153 C CA . ARG A 1 160 ? -13.407 -4.372 31.950 1.00 92.81 160 ARG A CA 1
ATOM 1154 C C . ARG A 1 160 ? -14.156 -3.137 32.420 1.00 92.81 160 ARG A C 1
ATOM 1156 O O . ARG A 1 160 ? -15.358 -2.986 32.196 1.00 92.81 160 ARG A O 1
ATOM 1163 N N . ARG A 1 161 ? -13.432 -2.188 33.017 1.00 87.12 161 ARG A N 1
ATOM 1164 C CA . ARG A 1 161 ? -13.972 -0.862 33.342 1.00 87.12 161 ARG A CA 1
ATOM 1165 C C . ARG A 1 161 ? -14.574 -0.209 32.088 1.00 87.12 161 ARG A C 1
ATOM 1167 O O . ARG A 1 161 ? -13.859 0.114 31.145 1.00 87.12 161 ARG A O 1
ATOM 1174 N N . GLY A 1 162 ? -15.891 0.003 32.103 1.00 82.75 162 GLY A N 1
ATOM 1175 C CA . GLY A 1 162 ? -16.658 0.545 30.973 1.00 82.75 162 GLY A CA 1
ATOM 1176 C C . GLY A 1 162 ? -17.518 -0.485 30.232 1.00 82.75 162 GLY A C 1
ATOM 1177 O O . GLY A 1 162 ? -18.393 -0.080 29.463 1.00 82.75 162 GLY A O 1
ATOM 1178 N N . ASP A 1 163 ? -17.337 -1.781 30.497 1.00 85.38 163 ASP A N 1
ATOM 1179 C CA . ASP A 1 163 ? -18.195 -2.827 29.945 1.00 85.38 163 ASP A CA 1
ATOM 1180 C C . ASP A 1 163 ? -19.586 -2.821 30.606 1.00 85.38 163 ASP A C 1
ATOM 1182 O O . ASP A 1 163 ? -19.715 -2.553 31.809 1.00 85.38 163 ASP A O 1
ATOM 1186 N N . PRO A 1 164 ? -20.655 -3.151 29.858 1.00 83.06 164 PRO A N 1
ATOM 1187 C CA . PRO A 1 164 ? -21.981 -3.353 30.429 1.00 83.06 164 PRO A CA 1
ATOM 1188 C C . PRO A 1 164 ? -21.960 -4.411 31.543 1.00 83.06 164 PRO A C 1
ATOM 1190 O O . PRO A 1 164 ? -21.614 -5.569 31.316 1.00 83.06 164 PRO A O 1
ATOM 1193 N N . GLY A 1 165 ? -22.350 -4.010 32.753 1.00 86.25 165 GLY A N 1
ATOM 1194 C CA . GLY A 1 165 ? -22.355 -4.875 33.935 1.00 86.25 165 GLY A CA 1
ATOM 1195 C C . GLY A 1 165 ? -21.081 -4.853 34.774 1.00 86.25 165 GLY A C 1
ATOM 1196 O O . GLY A 1 165 ? -21.071 -5.472 35.839 1.00 86.25 165 GLY A O 1
ATOM 1197 N N . TYR A 1 166 ? -20.053 -4.096 34.374 1.00 89.50 166 TYR A N 1
ATOM 1198 C CA . TYR A 1 166 ? -18.932 -3.788 35.259 1.00 89.50 166 TYR A CA 1
ATOM 1199 C C . TYR A 1 166 ? -19.398 -2.917 36.437 1.00 89.50 166 TYR A C 1
ATOM 1201 O O . TYR A 1 166 ? -20.069 -1.897 36.263 1.00 89.50 166 TYR A O 1
ATOM 1209 N N . ARG A 1 167 ? -18.991 -3.292 37.652 1.00 89.88 167 ARG A N 1
ATOM 1210 C CA . ARG A 1 167 ? -19.097 -2.464 38.861 1.00 89.88 167 ARG A CA 1
ATOM 1211 C C . ARG A 1 167 ? -17.889 -2.727 39.749 1.00 89.88 167 ARG A C 1
ATOM 1213 O O . ARG A 1 167 ? -17.447 -3.866 39.832 1.00 89.88 167 ARG A O 1
ATOM 1220 N N . ALA A 1 168 ? -17.429 -1.710 40.478 1.00 88.12 168 ALA A N 1
ATOM 1221 C CA . ALA A 1 168 ? -16.283 -1.833 41.387 1.00 88.12 168 ALA A CA 1
ATOM 1222 C C . ALA A 1 168 ? -16.448 -2.967 42.419 1.00 88.12 168 ALA A C 1
ATOM 1224 O O . ALA A 1 168 ? -15.482 -3.595 42.805 1.00 88.12 168 ALA A O 1
ATOM 1225 N N . GLY A 1 169 ? -17.682 -3.308 42.814 1.00 87.69 169 GLY A N 1
ATOM 1226 C CA . GLY A 1 169 ? -17.936 -4.446 43.709 1.00 87.69 169 GLY A CA 1
ATOM 1227 C C . GLY A 1 169 ? -17.720 -5.842 43.099 1.00 87.69 169 GLY A C 1
ATOM 1228 O O . GLY A 1 169 ? -17.935 -6.825 43.800 1.00 87.69 169 GLY A O 1
ATOM 1229 N N . LEU A 1 170 ? -17.383 -5.947 41.809 1.00 90.25 170 LEU A N 1
ATOM 1230 C CA . LEU A 1 170 ? -16.981 -7.189 41.130 1.00 90.25 170 LEU A CA 1
ATOM 1231 C C . LEU A 1 170 ? -15.468 -7.235 40.837 1.00 90.25 170 LEU A C 1
ATOM 1233 O O . LEU A 1 170 ? -14.967 -8.262 40.388 1.00 90.25 170 LEU A O 1
ATOM 1237 N N . ASP A 1 171 ? -14.778 -6.123 41.072 1.00 92.00 171 ASP A N 1
ATOM 1238 C CA . ASP A 1 171 ? -13.356 -5.888 40.839 1.00 92.00 171 ASP A CA 1
ATOM 1239 C C . ASP A 1 171 ? -12.679 -5.853 42.215 1.00 92.00 171 ASP A C 1
ATOM 1241 O O . ASP A 1 171 ? -12.675 -4.829 42.900 1.00 92.00 171 ASP A O 1
ATOM 1245 N N . GLY A 1 172 ? -12.294 -7.036 42.698 1.00 88.69 172 GLY A N 1
ATOM 1246 C CA . GLY A 1 172 ? -11.899 -7.236 44.093 1.00 88.69 172 GLY A CA 1
ATOM 1247 C C . GLY A 1 172 ? -10.556 -6.600 44.446 1.00 88.69 172 GLY A C 1
ATOM 1248 O O . GLY A 1 172 ? -10.362 -6.203 45.595 1.00 88.69 172 GLY A O 1
ATOM 1249 N N . ASP A 1 173 ? -9.656 -6.496 43.474 1.00 89.88 173 ASP A N 1
ATOM 1250 C CA . ASP A 1 173 ? -8.327 -5.902 43.601 1.00 89.88 173 ASP A CA 1
ATOM 1251 C C . ASP A 1 173 ? -8.257 -4.473 43.024 1.00 89.88 173 ASP A C 1
ATOM 1253 O O . ASP A 1 173 ? -7.367 -3.703 43.391 1.00 89.88 173 ASP A O 1
ATOM 1257 N N . GLY A 1 174 ? -9.247 -4.066 42.225 1.00 88.38 174 GLY A N 1
ATOM 1258 C CA . GLY A 1 174 ? -9.447 -2.692 41.773 1.00 88.38 174 GLY A CA 1
ATOM 1259 C C . GLY A 1 174 ? -8.649 -2.325 40.524 1.00 88.38 174 GLY A C 1
ATOM 1260 O O . GLY A 1 174 ? -8.555 -1.134 40.197 1.00 88.38 174 GLY A O 1
ATOM 1261 N N . ASP A 1 175 ? -8.078 -3.303 39.823 1.00 89.38 175 ASP A N 1
ATOM 1262 C CA . ASP A 1 175 ? -7.175 -3.092 38.691 1.00 89.38 175 ASP A CA 1
ATOM 1263 C C . ASP A 1 175 ? -7.915 -2.680 37.396 1.00 89.38 175 ASP A C 1
ATOM 1265 O O . ASP A 1 175 ? -7.322 -2.155 36.447 1.00 89.38 175 ASP A O 1
ATOM 1269 N N . GLY A 1 176 ? -9.248 -2.792 37.390 1.00 89.56 176 GLY A N 1
ATOM 1270 C CA . GLY A 1 176 ? -10.109 -2.507 36.247 1.00 89.56 176 GLY A CA 1
ATOM 1271 C C . GLY A 1 176 ? -10.562 -3.738 35.464 1.00 89.56 176 GLY A C 1
ATOM 1272 O O . GLY A 1 176 ? -11.261 -3.549 34.459 1.00 89.56 176 GLY A O 1
ATOM 1273 N N . LEU A 1 177 ? -10.218 -4.947 35.908 1.00 92.50 177 LEU A N 1
ATOM 1274 C CA . LEU A 1 177 ? -10.689 -6.236 35.416 1.00 92.50 177 LEU A CA 1
ATOM 1275 C C . LEU A 1 177 ? -11.490 -6.952 36.514 1.00 92.50 177 LEU A C 1
ATOM 1277 O O . LEU A 1 177 ? -10.975 -7.583 37.422 1.00 92.50 177 LEU A O 1
ATOM 1281 N N . ALA A 1 178 ? -12.811 -6.918 36.391 1.00 88.94 178 ALA A N 1
ATOM 1282 C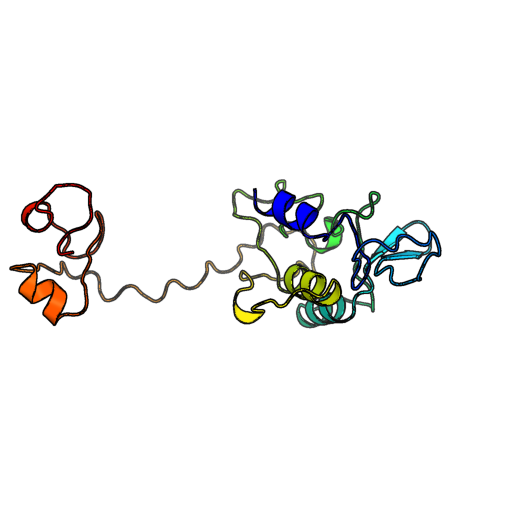 CA . ALA A 1 178 ? -13.693 -7.656 37.278 1.00 88.94 178 ALA A CA 1
ATOM 1283 C C . ALA A 1 178 ? -13.814 -9.135 36.873 1.00 88.94 178 ALA A C 1
ATOM 1285 O O . ALA A 1 178 ? -13.969 -9.467 35.692 1.00 88.94 178 ALA A O 1
ATOM 1286 N N . CYS A 1 179 ? -13.913 -10.002 37.884 1.00 90.94 179 CYS A N 1
ATOM 1287 C CA . CYS A 1 179 ? -14.246 -11.422 37.737 1.00 90.94 179 CYS A CA 1
ATOM 1288 C C . CYS A 1 179 ? -13.271 -12.252 36.889 1.00 90.94 179 CYS A C 1
ATOM 1290 O O . CYS A 1 179 ? -13.721 -13.127 36.139 1.00 90.94 179 CYS A O 1
ATOM 1292 N N . GLU A 1 180 ? -11.974 -11.991 37.040 1.00 84.19 180 GLU A N 1
ATOM 1293 C CA . GLU A 1 180 ? -10.902 -12.914 36.643 1.00 84.19 180 GLU A CA 1
ATOM 1294 C C . GLU A 1 180 ? -11.088 -14.353 37.179 1.00 84.19 180 GLU A C 1
ATOM 1296 O O . GLU A 1 180 ? -11.887 -14.597 38.132 1.00 84.19 180 GLU A O 1
#

pLDDT: mean 78.89, std 16.91, range [35.16, 96.38]

Organism: Deinococcus gobiensis (strain DSM 21396 / JCM 16679 / CGMCC 1.7299 / I-0) (NCBI:txid745776)

Foldseek 3Di:
DVLVVLVVLPQLPPQFAADPPDPPPDDPPRRQWDADPLWIWGQQQQLQVQCVVLVHDDRTFTAPNSSSAGDCFWAPCASRHPNNPVADPDDRWPASNSQRSSVSNPDDDDSVPGDDGHTCPPTRDSDPDPDPPPPPPPDPDQDADPELVSCVVVVNPFAFQPGRHDDVVQVPPNPRTGND

InterPro domains:
  IPR008613 Excalibur calcium-binding domain [PF05901] (145-180)
  IPR008613 Excalibur calcium-binding domain [SM00894] (144-180)

Secondary structure (DSSP, 8-state):
-HHHHHHHTTTTTT-BTT-S--TT------BSEEEETTEEEE--HHHHHHHHHTT--SSSEEB-TTSSSB-HHHHTTSTTBTTTTTS-SSPPP--HHHHHHHHHTT----GGGPPP----BTBS----PPP------S-------SSHHHHHHTT-PSEETTSTT--GGG-SS-SSEET-